Protein AF-A0A7X7VG26-F1 (afdb_monomer_lite)

pLDDT: mean 83.69, std 11.28, range [51.88, 94.0]

Structure (mmCIF, N/CA/C/O backbone):
data_AF-A0A7X7VG26-F1
#
_entry.id   AF-A0A7X7VG26-F1
#
loop_
_atom_site.group_PDB
_atom_site.id
_atom_site.type_symbol
_atom_site.label_atom_id
_atom_site.label_alt_id
_atom_site.label_comp_id
_atom_site.label_asym_id
_atom_site.label_entity_id
_atom_site.label_seq_id
_atom_site.pdbx_PDB_ins_code
_atom_site.Cartn_x
_atom_site.Cartn_y
_atom_site.Cartn_z
_atom_site.occupancy
_atom_site.B_iso_or_equiv
_atom_site.auth_seq_id
_atom_site.auth_comp_id
_atom_site.auth_asym_id
_atom_site.auth_atom_id
_atom_site.pdbx_PDB_model_num
ATOM 1 N N . MET A 1 1 ? -0.330 -6.408 -21.681 1.00 51.88 1 MET A N 1
ATOM 2 C CA . MET A 1 1 ? -0.965 -5.587 -20.626 1.00 51.88 1 MET A CA 1
ATOM 3 C C . MET A 1 1 ? -0.318 -5.945 -19.303 1.00 51.88 1 MET A C 1
ATOM 5 O O . MET A 1 1 ? -0.347 -7.115 -18.938 1.00 51.88 1 MET A O 1
ATOM 9 N N . THR A 1 2 ? 0.311 -4.984 -18.630 1.00 65.31 2 THR A N 1
ATOM 10 C CA . THR A 1 2 ? 0.877 -5.196 -17.291 1.00 65.31 2 THR A CA 1
ATOM 11 C C . THR A 1 2 ? -0.271 -5.412 -16.313 1.00 65.31 2 THR A C 1
ATOM 13 O O . THR A 1 2 ? -1.170 -4.579 -16.230 1.00 65.31 2 THR A O 1
ATOM 16 N N . LYS A 1 3 ? -0.291 -6.557 -15.629 1.00 70.25 3 LYS A N 1
ATOM 17 C CA . LYS A 1 3 ? -1.290 -6.830 -14.594 1.00 70.25 3 LYS A CA 1
ATOM 18 C C . LYS A 1 3 ? -0.845 -6.125 -13.318 1.00 70.25 3 LYS A C 1
ATOM 20 O O . LYS A 1 3 ? 0.196 -6.474 -12.774 1.00 70.25 3 LYS A O 1
ATOM 25 N N . TYR A 1 4 ? -1.615 -5.135 -12.883 1.00 77.19 4 TYR A N 1
ATOM 26 C CA . TYR A 1 4 ? -1.417 -4.468 -11.601 1.00 77.19 4 TYR A CA 1
ATOM 27 C C . TYR A 1 4 ? -2.105 -5.284 -10.509 1.00 77.19 4 TYR A C 1
ATOM 29 O O . TYR A 1 4 ? -3.289 -5.598 -10.626 1.00 77.19 4 TYR A O 1
ATOM 37 N N . THR A 1 5 ? -1.364 -5.630 -9.464 1.00 83.38 5 THR A N 1
ATOM 38 C CA . THR A 1 5 ? -1.905 -6.206 -8.233 1.00 83.38 5 THR A CA 1
ATOM 39 C C . THR A 1 5 ? -2.110 -5.082 -7.237 1.00 83.38 5 THR A C 1
ATOM 41 O O . THR A 1 5 ? -1.264 -4.193 -7.120 1.00 83.38 5 THR A O 1
ATOM 44 N N . CYS A 1 6 ? -3.240 -5.121 -6.542 1.00 86.50 6 CYS A N 1
ATOM 45 C CA . CYS A 1 6 ? -3.581 -4.153 -5.521 1.00 86.50 6 CYS A CA 1
ATOM 46 C C . CYS A 1 6 ? -3.857 -4.883 -4.214 1.00 86.50 6 CYS A C 1
ATOM 48 O O . CYS A 1 6 ? -4.754 -5.725 -4.169 1.00 86.50 6 CYS A O 1
ATOM 50 N N . THR A 1 7 ? -3.084 -4.569 -3.180 1.00 89.44 7 THR A N 1
ATOM 51 C CA . THR A 1 7 ? -3.195 -5.219 -1.873 1.00 89.44 7 THR A CA 1
ATOM 52 C C . THR A 1 7 ? -3.436 -4.174 -0.796 1.00 89.44 7 THR A C 1
ATOM 54 O O . THR A 1 7 ? -2.687 -3.204 -0.687 1.00 89.44 7 THR A O 1
ATOM 57 N N . GLU A 1 8 ? -4.483 -4.372 -0.001 1.00 92.38 8 GLU A N 1
ATOM 58 C CA . GLU A 1 8 ? -4.867 -3.469 1.082 1.00 92.38 8 GLU A CA 1
ATOM 59 C C . GLU A 1 8 ? -4.278 -3.927 2.421 1.00 92.38 8 GLU A C 1
ATOM 61 O O . GLU A 1 8 ? -4.316 -5.106 2.772 1.00 92.38 8 GLU A O 1
ATOM 66 N N . TYR A 1 9 ? -3.772 -2.971 3.194 1.00 91.69 9 TYR A N 1
ATOM 67 C CA . TYR A 1 9 ? -3.195 -3.170 4.515 1.00 91.69 9 TYR A CA 1
ATOM 68 C C . TYR A 1 9 ? -3.874 -2.249 5.524 1.00 91.69 9 TYR A C 1
ATOM 70 O O . TYR A 1 9 ? -3.985 -1.039 5.324 1.00 91.69 9 TYR A O 1
ATOM 78 N N . GLY A 1 10 ? -4.312 -2.828 6.641 1.00 89.44 10 GLY A N 1
ATOM 79 C CA . GLY A 1 10 ? -4.958 -2.086 7.726 1.00 89.44 10 GLY A CA 1
ATOM 80 C C . GLY A 1 10 ? -3.990 -1.363 8.666 1.00 89.44 10 GLY A C 1
ATOM 81 O O . GLY A 1 10 ? -4.436 -0.605 9.518 1.00 89.44 10 GLY A O 1
ATOM 82 N N . THR A 1 11 ? -2.680 -1.606 8.557 1.00 90.19 11 THR A N 1
ATOM 83 C CA . THR A 1 11 ? -1.663 -1.011 9.435 1.00 90.19 11 THR A CA 1
ATOM 84 C C . THR A 1 11 ? -0.379 -0.696 8.672 1.00 90.19 11 THR A C 1
ATOM 86 O O . THR A 1 11 ? -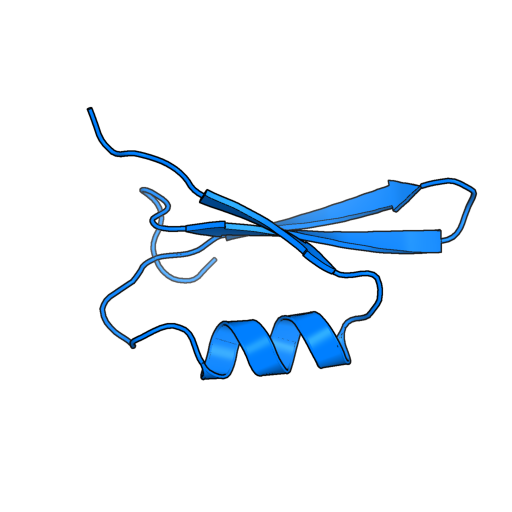0.046 -1.365 7.693 1.00 90.19 11 THR A O 1
ATOM 89 N N . GLN A 1 12 ? 0.370 0.296 9.164 1.00 88.75 12 GLN A N 1
ATOM 90 C CA . GLN A 1 12 ? 1.674 0.676 8.612 1.00 88.75 12 GLN A CA 1
ATOM 91 C C . GLN A 1 12 ? 2.684 -0.483 8.712 1.00 88.75 12 GLN A C 1
ATOM 93 O O . GLN A 1 12 ? 3.362 -0.793 7.745 1.00 88.75 12 GLN A O 1
ATOM 98 N N . ALA A 1 13 ? 2.704 -1.211 9.835 1.00 90.44 13 ALA A N 1
ATOM 99 C CA . ALA A 1 13 ? 3.616 -2.341 10.029 1.00 90.44 13 ALA A CA 1
ATOM 100 C C . ALA A 1 13 ? 3.394 -3.492 9.025 1.00 90.44 13 ALA A C 1
ATOM 102 O O . ALA A 1 13 ? 4.357 -4.102 8.565 1.00 90.44 13 ALA A O 1
ATOM 103 N N . ALA A 1 14 ? 2.137 -3.786 8.668 1.00 90.50 14 ALA A N 1
ATOM 104 C CA . ALA A 1 14 ? 1.830 -4.804 7.662 1.00 90.50 14 ALA A CA 1
ATOM 105 C C . ALA A 1 14 ? 2.255 -4.359 6.252 1.00 90.50 14 ALA A C 1
ATOM 107 O O . ALA A 1 14 ? 2.760 -5.172 5.479 1.00 90.50 14 ALA A O 1
ATOM 108 N N . LEU A 1 15 ? 2.099 -3.066 5.947 1.00 91.88 15 LEU A N 1
ATOM 109 C CA . LEU A 1 15 ? 2.594 -2.468 4.712 1.00 91.88 15 LEU A CA 1
ATOM 110 C C . LEU A 1 15 ? 4.126 -2.554 4.625 1.00 91.88 15 LEU A C 1
ATOM 112 O O . LEU A 1 15 ? 4.641 -3.007 3.608 1.00 91.88 15 LEU A O 1
ATOM 116 N N . ASP A 1 16 ? 4.851 -2.157 5.674 1.00 89.75 16 ASP A N 1
ATOM 117 C CA . ASP A 1 16 ? 6.320 -2.188 5.692 1.00 89.75 16 ASP A CA 1
ATOM 118 C C . ASP A 1 16 ? 6.860 -3.612 5.502 1.00 89.75 16 ASP A C 1
ATOM 120 O O . ASP A 1 16 ? 7.756 -3.835 4.687 1.00 89.75 16 ASP A O 1
ATOM 124 N N . ALA A 1 17 ? 6.263 -4.604 6.171 1.00 90.00 17 ALA A N 1
ATOM 125 C CA . ALA A 1 17 ? 6.621 -6.008 5.971 1.00 90.00 17 ALA A CA 1
ATOM 126 C C . ALA A 1 17 ? 6.388 -6.468 4.519 1.00 90.00 17 ALA A C 1
ATOM 128 O O . ALA A 1 17 ? 7.215 -7.188 3.958 1.00 90.00 17 ALA A O 1
ATOM 129 N N . ALA 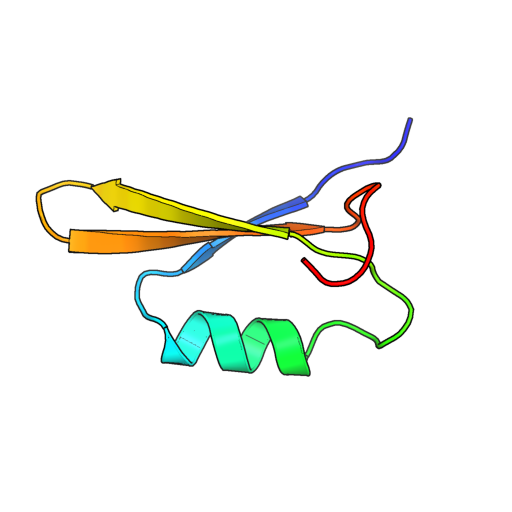A 1 18 ? 5.294 -6.028 3.891 1.00 88.50 18 ALA A N 1
ATOM 130 C CA . ALA A 1 18 ? 5.012 -6.336 2.495 1.00 88.50 18 ALA A CA 1
ATOM 131 C C . ALA A 1 18 ? 5.992 -5.656 1.530 1.00 88.50 18 ALA A C 1
ATOM 133 O O . ALA A 1 18 ? 6.447 -6.300 0.588 1.00 88.50 18 ALA A O 1
ATOM 134 N N . ILE A 1 19 ? 6.349 -4.391 1.775 1.00 87.56 19 ILE A N 1
ATOM 135 C CA . ILE A 1 19 ? 7.355 -3.648 1.001 1.00 87.56 19 ILE A CA 1
ATOM 136 C C . ILE A 1 19 ? 8.716 -4.342 1.075 1.00 87.56 19 ILE A C 1
ATOM 138 O O . ILE A 1 19 ? 9.372 -4.495 0.050 1.00 87.56 19 ILE A O 1
ATOM 142 N N . ILE A 1 20 ? 9.119 -4.814 2.257 1.00 86.75 20 ILE A N 1
ATOM 143 C CA . ILE A 1 20 ? 10.366 -5.573 2.436 1.00 86.75 20 ILE A CA 1
ATOM 144 C C . ILE A 1 20 ? 10.314 -6.915 1.686 1.00 86.75 20 ILE A C 1
ATOM 146 O O . ILE A 1 20 ? 11.327 -7.358 1.148 1.00 86.75 20 ILE A O 1
ATOM 150 N N . ALA A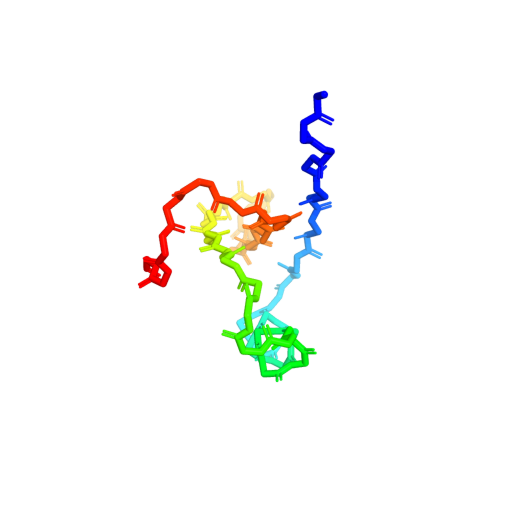 1 21 ? 9.146 -7.565 1.641 1.00 84.75 21 ALA A N 1
ATOM 151 C CA . ALA A 1 21 ? 8.951 -8.831 0.936 1.00 84.75 21 ALA A CA 1
ATOM 152 C C . ALA A 1 21 ? 8.855 -8.682 -0.595 1.00 84.75 21 ALA A C 1
ATOM 154 O O . ALA A 1 21 ? 9.066 -9.660 -1.318 1.00 84.75 21 ALA A O 1
ATOM 155 N N . LEU A 1 22 ? 8.539 -7.489 -1.111 1.00 83.12 22 LEU A N 1
ATOM 156 C CA . LEU A 1 22 ? 8.594 -7.209 -2.542 1.00 83.12 22 LEU A CA 1
ATOM 157 C C . LEU A 1 22 ? 10.041 -7.317 -3.025 1.00 83.12 22 LEU A C 1
ATOM 159 O O . LEU A 1 22 ? 10.941 -6.649 -2.523 1.00 83.12 22 LEU A O 1
ATOM 163 N N . ALA A 1 23 ? 10.265 -8.165 -4.031 1.00 69.31 23 ALA A N 1
ATOM 164 C CA . ALA A 1 23 ? 11.567 -8.282 -4.674 1.00 69.31 23 ALA A CA 1
ATOM 165 C C . ALA A 1 23 ? 12.056 -6.895 -5.127 1.00 69.31 23 ALA A C 1
ATOM 167 O O . ALA A 1 23 ? 11.283 -6.128 -5.699 1.00 69.31 23 ALA A O 1
ATOM 168 N N . THR A 1 24 ? 13.344 -6.598 -4.935 1.00 67.62 24 THR A N 1
ATOM 169 C CA . THR A 1 24 ? 13.963 -5.281 -5.207 1.00 67.62 24 THR A CA 1
ATOM 170 C C . THR A 1 24 ? 13.822 -4.795 -6.654 1.00 67.62 24 THR A C 1
ATOM 172 O O . THR A 1 24 ? 14.059 -3.627 -6.947 1.00 67.62 24 THR A O 1
ATOM 175 N N . THR A 1 25 ? 13.426 -5.679 -7.570 1.00 69.69 25 THR A N 1
ATOM 176 C CA . THR A 1 25 ? 13.169 -5.387 -8.984 1.00 69.69 25 THR A CA 1
ATOM 177 C C . THR A 1 25 ? 11.722 -4.975 -9.272 1.00 69.69 25 THR A C 1
ATOM 179 O O . THR A 1 25 ? 11.422 -4.554 -10.389 1.00 69.69 25 THR A O 1
ATOM 182 N N . THR A 1 26 ? 10.816 -5.096 -8.296 1.00 78.94 26 THR A N 1
ATOM 183 C CA . THR A 1 26 ? 9.398 -4.764 -8.451 1.00 78.94 26 THR A CA 1
ATOM 184 C C . THR A 1 26 ? 9.137 -3.355 -7.955 1.00 78.94 26 THR A C 1
ATOM 186 O O . THR A 1 26 ? 9.259 -3.039 -6.775 1.00 78.94 26 THR A O 1
ATOM 189 N N . THR A 1 27 ? 8.730 -2.498 -8.874 1.00 86.44 27 THR A N 1
ATOM 190 C CA . THR A 1 27 ? 8.268 -1.153 -8.565 1.00 86.44 27 THR A CA 1
ATOM 191 C C . THR A 1 27 ? 6.918 -1.198 -7.859 1.00 86.44 27 THR A C 1
ATOM 193 O O . THR A 1 27 ? 6.046 -1.997 -8.202 1.00 86.44 27 THR A O 1
ATOM 196 N N . PHE A 1 28 ? 6.701 -0.320 -6.891 1.00 87.12 28 PHE A N 1
ATOM 197 C CA . PHE A 1 28 ? 5.429 -0.241 -6.187 1.00 87.12 28 PHE A CA 1
ATOM 198 C C . PHE A 1 28 ? 5.069 1.206 -5.873 1.00 87.12 28 PHE A C 1
ATOM 200 O O . PHE A 1 28 ? 5.909 2.106 -5.927 1.00 87.12 28 PHE A O 1
ATOM 207 N N . LYS A 1 29 ? 3.796 1.419 -5.550 1.00 89.56 29 LYS A N 1
ATOM 208 C CA . LYS A 1 29 ? 3.301 2.684 -5.017 1.00 89.56 29 LYS A CA 1
ATOM 209 C C . LYS A 1 29 ? 2.313 2.429 -3.892 1.00 89.56 29 LYS A C 1
ATOM 211 O O . LYS A 1 29 ? 1.514 1.498 -3.976 1.00 89.56 29 LYS A O 1
ATOM 216 N N . VAL A 1 30 ? 2.374 3.267 -2.865 1.00 90.31 30 VAL A N 1
ATOM 217 C CA . VAL A 1 30 ? 1.477 3.213 -1.712 1.00 90.31 30 VAL A CA 1
ATOM 218 C C . VAL A 1 30 ? 0.486 4.365 -1.786 1.00 90.31 30 VAL A C 1
ATOM 220 O O . VAL A 1 30 ? 0.865 5.516 -1.998 1.00 90.31 30 VAL A O 1
ATOM 223 N N . TYR A 1 31 ? -0.787 4.055 -1.581 1.00 90.69 31 TYR A N 1
ATOM 224 C CA . TYR A 1 31 ? -1.869 5.022 -1.486 1.00 90.69 31 TYR A CA 1
ATOM 225 C C . TYR A 1 31 ? -2.510 4.920 -0.098 1.00 90.69 31 TYR A C 1
ATOM 227 O O . TYR A 1 31 ? -3.238 3.961 0.166 1.00 90.69 31 TYR A O 1
ATOM 235 N N . PRO A 1 32 ? -2.240 5.865 0.816 1.00 92.19 32 PRO A N 1
ATOM 236 C CA . PRO A 1 32 ? -2.957 5.938 2.080 1.00 92.19 32 PRO A CA 1
ATOM 237 C C . PRO A 1 32 ? -4.385 6.452 1.849 1.00 92.19 32 PRO A C 1
ATOM 239 O O . PRO A 1 32 ? -4.595 7.428 1.129 1.00 92.19 32 PRO A O 1
ATOM 242 N N . TYR A 1 33 ? -5.370 5.823 2.482 1.00 92.94 33 TYR A N 1
ATOM 243 C CA . TYR A 1 33 ? -6.773 6.238 2.443 1.00 92.94 33 TYR A CA 1
ATOM 244 C C . TYR A 1 33 ? -7.435 6.011 3.801 1.00 92.94 33 TYR A C 1
ATOM 246 O O . TYR A 1 33 ? -6.934 5.265 4.642 1.00 92.94 33 TYR A O 1
ATOM 254 N N . ARG A 1 34 ? -8.553 6.695 4.053 1.00 93.88 34 ARG A N 1
ATOM 255 C CA . ARG A 1 34 ? -9.342 6.493 5.271 1.00 93.88 34 ARG A CA 1
ATOM 256 C C . ARG A 1 34 ? -10.598 5.712 4.935 1.00 93.88 34 ARG A C 1
ATOM 258 O O . ARG A 1 34 ? -11.359 6.133 4.071 1.00 93.88 34 ARG A O 1
ATOM 265 N N . GLU A 1 35 ? -10.841 4.637 5.668 1.00 92.50 35 GLU A N 1
ATOM 266 C CA . GLU A 1 35 ? -12.084 3.875 5.602 1.00 92.50 35 GLU A CA 1
ATOM 267 C C . GLU A 1 35 ? -12.654 3.741 7.014 1.00 92.50 35 GLU A C 1
ATOM 269 O O . GLU A 1 35 ? -11.953 3.315 7.931 1.00 92.50 35 GLU A O 1
ATOM 274 N N . ASN A 1 36 ? -13.909 4.156 7.213 1.00 91.56 36 ASN A N 1
ATOM 275 C CA . ASN A 1 36 ? -14.580 4.144 8.521 1.00 91.56 36 ASN A CA 1
ATOM 276 C C . ASN A 1 36 ? -13.763 4.812 9.648 1.00 91.56 36 ASN A C 1
ATOM 278 O O . ASN A 1 36 ? -13.743 4.352 10.786 1.00 91.56 36 ASN A O 1
ATOM 282 N N . GLY A 1 37 ? -13.050 5.896 9.321 1.00 90.88 37 GLY A N 1
ATOM 283 C CA . GLY A 1 37 ? -12.209 6.636 10.269 1.00 90.88 37 GLY A CA 1
ATOM 284 C C . GLY A 1 37 ? -10.848 5.996 10.568 1.00 90.88 37 GLY A C 1
ATOM 285 O O . GLY A 1 37 ? -10.037 6.619 11.251 1.00 90.88 37 GLY A O 1
ATOM 286 N N . GLN A 1 38 ? -10.554 4.809 10.031 1.00 91.62 38 GLN A N 1
ATOM 287 C CA . GLN A 1 38 ? -9.250 4.163 10.158 1.00 91.62 38 GLN A CA 1
ATOM 288 C C . GLN A 1 38 ? -8.367 4.452 8.945 1.00 91.62 38 GLN A C 1
ATOM 290 O O . GLN A 1 38 ? -8.833 4.441 7.806 1.00 91.62 38 GLN A O 1
ATOM 295 N N . LEU A 1 39 ? -7.083 4.721 9.196 1.00 92.81 39 LEU A N 1
ATOM 296 C CA . LEU A 1 39 ? -6.081 4.855 8.144 1.00 92.81 39 LEU A CA 1
ATOM 297 C C . LEU A 1 39 ? -5.712 3.464 7.619 1.00 92.81 39 LEU A C 1
ATOM 299 O O . LEU A 1 39 ? -5.282 2.607 8.387 1.00 92.81 39 LEU A O 1
ATOM 303 N N . LYS A 1 40 ? -5.865 3.273 6.314 1.00 94.00 40 LYS A N 1
ATOM 304 C CA . LYS A 1 40 ? -5.485 2.075 5.569 1.00 94.00 40 LYS A CA 1
ATOM 305 C C . LYS A 1 40 ? -4.522 2.441 4.446 1.00 94.00 40 LYS A C 1
ATOM 307 O O . LYS A 1 40 ? -4.398 3.608 4.067 1.00 94.00 40 LYS A O 1
ATOM 312 N N . PHE A 1 41 ? -3.849 1.435 3.907 1.00 93.25 41 PHE A N 1
ATOM 313 C CA . PHE A 1 41 ? -2.833 1.596 2.878 1.00 93.25 41 PHE A CA 1
ATOM 314 C C . PHE A 1 41 ? -3.086 0.625 1.741 1.00 93.25 41 PHE A C 1
ATOM 316 O O . PHE A 1 41 ? -3.262 -0.566 1.962 1.00 93.25 41 PHE A O 1
ATOM 323 N N . MET A 1 42 ? -3.068 1.124 0.517 1.00 92.50 42 MET A N 1
ATOM 324 C CA . MET A 1 42 ? -3.194 0.310 -0.681 1.00 92.50 42 MET A CA 1
ATOM 325 C C . MET A 1 42 ? -1.840 0.271 -1.387 1.00 92.50 42 MET A C 1
ATOM 327 O O . MET A 1 42 ? -1.316 1.312 -1.780 1.00 92.50 42 MET A O 1
ATOM 331 N N . LEU A 1 43 ? -1.265 -0.918 -1.535 1.00 91.38 43 LEU A N 1
ATOM 332 C CA . LEU A 1 43 ? -0.015 -1.137 -2.252 1.00 91.38 43 LEU A CA 1
ATOM 333 C C . LEU A 1 43 ? -0.312 -1.654 -3.660 1.00 91.38 43 LEU A C 1
ATOM 335 O O . LEU A 1 43 ? -0.942 -2.699 -3.826 1.00 91.38 43 LEU A O 1
ATOM 339 N N . VAL A 1 44 ? 0.176 -0.932 -4.665 1.00 89.44 44 VAL A N 1
ATOM 340 C CA . VAL A 1 44 ? 0.047 -1.278 -6.084 1.00 89.44 44 VAL A CA 1
ATOM 341 C 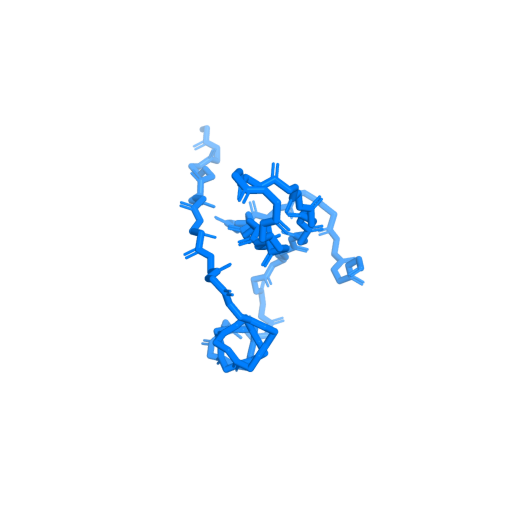C . VAL A 1 44 ? 1.387 -1.783 -6.604 1.00 89.44 44 VAL A C 1
ATOM 343 O O . VAL A 1 44 ? 2.379 -1.058 -6.509 1.00 89.44 44 VAL A O 1
ATOM 346 N N . SER A 1 45 ? 1.428 -2.978 -7.201 1.00 87.81 45 SER A N 1
ATOM 347 C CA . SER A 1 45 ? 2.643 -3.549 -7.804 1.00 87.81 45 SER A CA 1
ATOM 348 C C . SER A 1 45 ? 2.346 -4.502 -8.982 1.00 87.81 45 SER A C 1
ATOM 350 O O . SER A 1 45 ? 1.335 -5.205 -8.965 1.00 87.81 45 SER A O 1
ATOM 352 N N . PRO A 1 46 ? 3.197 -4.562 -10.027 1.00 86.38 46 PRO A N 1
ATOM 353 C CA . PRO A 1 46 ? 4.273 -3.622 -10.342 1.00 86.38 46 PRO A CA 1
ATOM 354 C C . PRO A 1 46 ? 3.705 -2.259 -10.773 1.00 86.38 46 PRO A C 1
ATOM 356 O O . PRO A 1 46 ? 2.802 -2.216 -11.597 1.00 86.38 46 PRO A O 1
ATOM 359 N N . HIS A 1 47 ? 4.214 -1.139 -10.261 1.00 79.94 47 HIS A N 1
ATOM 360 C CA . HIS A 1 47 ? 3.740 0.211 -10.615 1.00 79.94 47 HIS A CA 1
ATOM 361 C C . HIS A 1 47 ? 4.686 0.893 -11.631 1.00 79.94 47 HIS A C 1
ATOM 363 O O . HIS A 1 47 ? 5.893 0.749 -11.507 1.00 79.94 47 HIS A O 1
ATOM 369 N N . PRO A 1 48 ? 4.234 1.663 -12.640 1.00 75.19 48 PRO A N 1
ATOM 370 C CA . PRO A 1 48 ? 5.155 2.276 -13.613 1.00 75.19 48 PRO A CA 1
ATOM 371 C C . PRO A 1 48 ? 6.151 3.282 -13.000 1.00 75.19 48 PRO A C 1
ATOM 373 O O . PRO A 1 48 ? 7.179 3.564 -13.604 1.00 75.19 48 PRO A 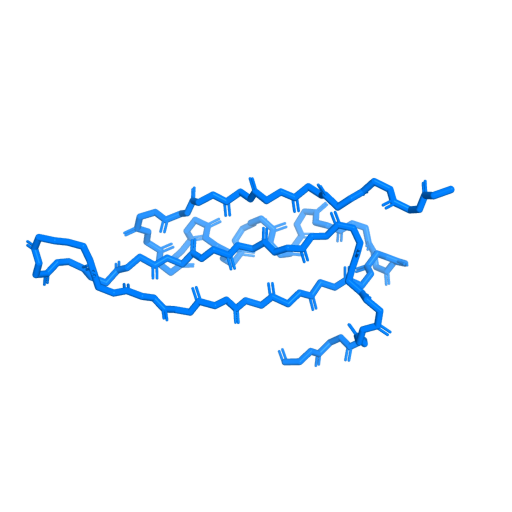O 1
ATOM 376 N N . ALA A 1 49 ? 5.861 3.816 -11.809 1.00 64.38 49 ALA A N 1
ATOM 377 C CA . ALA A 1 49 ? 6.776 4.664 -11.040 1.00 64.38 49 ALA A CA 1
ATOM 378 C C . ALA A 1 49 ? 7.598 3.839 -10.035 1.00 64.38 49 ALA A C 1
ATOM 380 O O . ALA A 1 49 ? 7.034 3.026 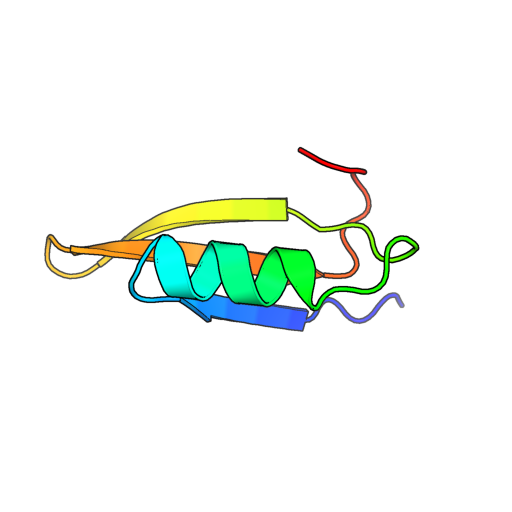-9.302 1.00 64.38 49 ALA A O 1
ATOM 381 N N . VAL A 1 50 ? 8.911 4.075 -10.002 1.00 57.44 50 VAL A N 1
ATOM 382 C CA . VAL A 1 50 ? 9.872 3.427 -9.097 1.00 57.44 50 VAL A CA 1
ATOM 383 C C . VAL A 1 50 ? 9.866 4.135 -7.735 1.00 57.44 50 VAL A C 1
ATOM 385 O O . VAL A 1 50 ? 10.063 5.344 -7.700 1.00 57.44 50 VAL A O 1
ATOM 388 N N . GLY A 1 51 ? 9.687 3.383 -6.642 1.00 57.78 51 GLY A N 1
ATOM 389 C CA . GLY A 1 51 ? 10.080 3.773 -5.275 1.00 57.78 51 GLY A CA 1
ATOM 390 C C . GLY A 1 51 ? 9.540 5.109 -4.752 1.00 57.78 51 GLY A C 1
ATOM 391 O O . GLY A 1 51 ? 10.331 5.930 -4.294 1.00 57.78 51 GLY A O 1
ATOM 392 N N . SER A 1 52 ? 8.226 5.330 -4.859 1.00 54.78 52 SER A N 1
ATOM 393 C CA . SER A 1 52 ? 7.574 6.590 -4.465 1.00 54.78 52 SER A CA 1
ATOM 394 C C . SER A 1 52 ? 7.404 6.776 -2.962 1.00 54.78 52 SER A C 1
ATOM 396 O O . SER A 1 52 ? 7.241 5.758 -2.255 1.00 54.78 52 SER A O 1
#

Sequence (52 aa):
MTKYTCTEYGTQAALDAAIIALATTTTFKVYPYRENGQLKFMLVSPHPAVGS

Radius of gyration: 11.18 Å; chains: 1; bounding box: 28×16×31 Å

Foldseek 3Di:
DDDKDKDKAQDPVVVVVVVVVPDQPKAKDWDWDDDPNGIMIIIIISDPDHDD

Secondary structure (DSSP, 8-state):
----EEEEESSHHHHHHHHHHS-TT---EEEEEEETTEEEEEEEES-SSS--